Protein AF-A0AAC9RLP5-F1 (afdb_monomer)

Radius of gyration: 14.0 Å; Cα contacts (8 Å, |Δi|>4): 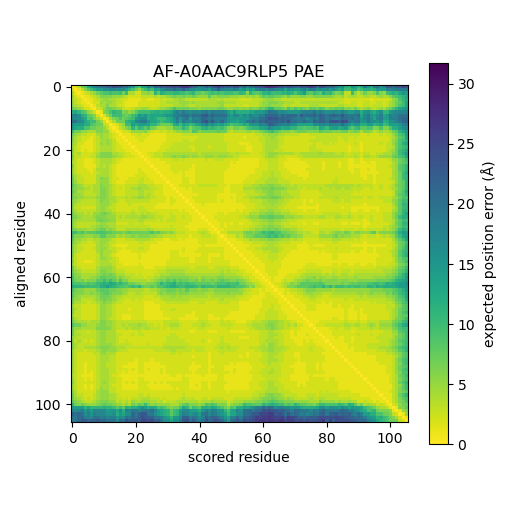215; chains: 1; bounding box: 47×31×34 Å

Nearest PDB structures (foldseek):
  5h7f-assembly1_A  TM=5.512E-01  e=9.834E+00  Deinococcus radiodurans
  1oyr-assembly1_C  TM=4.022E-01  e=5.352E+00  Bacillus subtilis
  8tpu-assembly1_AV  TM=2.076E-01  e=3.078E+00  Plasmodium falciparum 3D7
  5xxb-assembly1_S  TM=2.063E-01  e=2.335E+00  Toxoplasma gondii
  8pv8-assembly1_LT  TM=2.046E-01  e=3.439E+00  Thermochaetoides thermophila DSM 1495

Mean predicted aligned error: 4.66 Å

Structure (mmCIF, N/CA/C/O backbone):
data_AF-A0AAC9RLP5-F1
#
_entry.id   AF-A0AAC9RLP5-F1
#
loop_
_atom_site.group_PDB
_atom_site.id
_atom_site.type_symbol
_atom_site.label_atom_id
_atom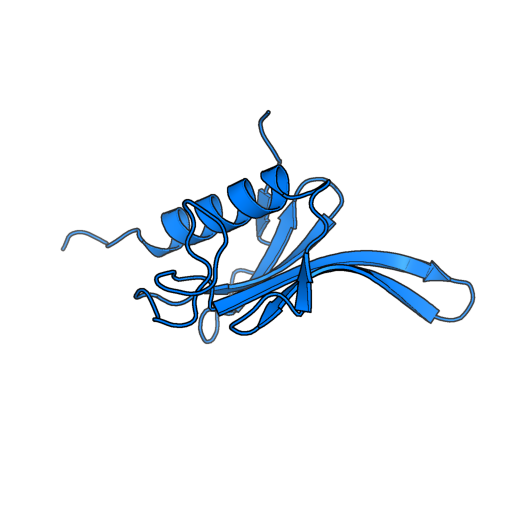_site.label_alt_id
_atom_site.label_comp_id
_atom_site.label_asym_id
_atom_site.label_entity_id
_atom_site.label_seq_id
_atom_site.pdbx_PDB_ins_code
_atom_site.Cartn_x
_atom_site.Cartn_y
_atom_site.Cartn_z
_atom_site.occupancy
_atom_site.B_iso_or_equiv
_atom_site.auth_seq_id
_atom_site.auth_comp_id
_atom_site.auth_asym_id
_atom_site.auth_atom_id
_atom_site.pdbx_PDB_model_num
ATOM 1 N N . MET A 1 1 ? -3.324 14.247 -9.590 1.00 53.91 1 MET A N 1
ATOM 2 C CA . MET A 1 1 ? -3.264 13.360 -10.777 1.00 53.91 1 MET A CA 1
ATOM 3 C C . MET A 1 1 ? -4.169 12.161 -10.532 1.00 53.91 1 MET A C 1
ATOM 5 O O . MET A 1 1 ? -4.257 11.726 -9.393 1.00 53.91 1 MET A O 1
ATOM 9 N N . SER A 1 2 ? -4.876 11.649 -11.542 1.00 75.25 2 SER A N 1
ATOM 10 C CA . SER A 1 2 ? -5.676 10.426 -11.386 1.00 75.25 2 SER A CA 1
ATOM 11 C C . SER A 1 2 ? -4.803 9.199 -11.661 1.00 75.25 2 SER A C 1
ATOM 13 O O . SER A 1 2 ? -4.474 8.945 -12.817 1.00 75.25 2 SER A O 1
ATOM 15 N N . LEU A 1 3 ? -4.424 8.456 -10.619 1.00 86.12 3 LEU A N 1
ATOM 16 C CA . LEU A 1 3 ? -3.744 7.164 -10.770 1.00 86.12 3 LEU A CA 1
ATOM 17 C C . LEU A 1 3 ? -4.756 6.086 -11.172 1.00 86.12 3 LEU A C 1
ATOM 19 O O . LEU A 1 3 ? -5.877 6.053 -10.654 1.00 86.12 3 LEU A O 1
ATOM 23 N N . ASN A 1 4 ? -4.374 5.191 -12.082 1.00 92.75 4 ASN A N 1
ATOM 24 C CA . ASN A 1 4 ? -5.253 4.123 -12.550 1.00 92.75 4 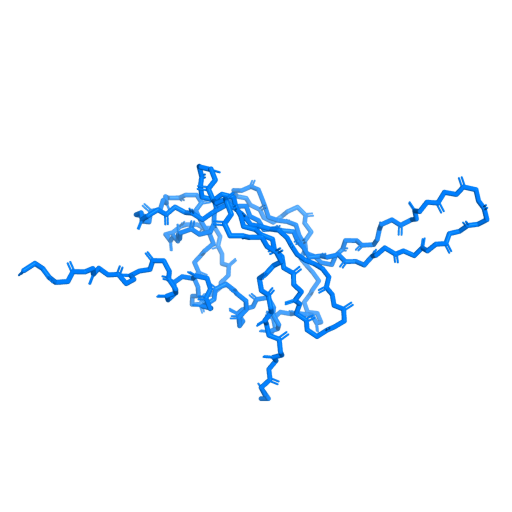ASN A CA 1
ATOM 25 C C . ASN A 1 4 ? -5.122 2.884 -11.656 1.00 92.75 4 ASN A C 1
ATOM 27 O O . ASN A 1 4 ? -4.208 2.079 -11.837 1.00 92.75 4 ASN A O 1
ATOM 31 N N . ILE A 1 5 ? -6.038 2.731 -10.694 1.00 94.38 5 ILE A N 1
ATOM 32 C CA . ILE A 1 5 ? -6.086 1.570 -9.796 1.00 94.38 5 ILE A CA 1
ATOM 33 C C . ILE A 1 5 ? -7.023 0.500 -10.360 1.00 94.38 5 ILE A C 1
AT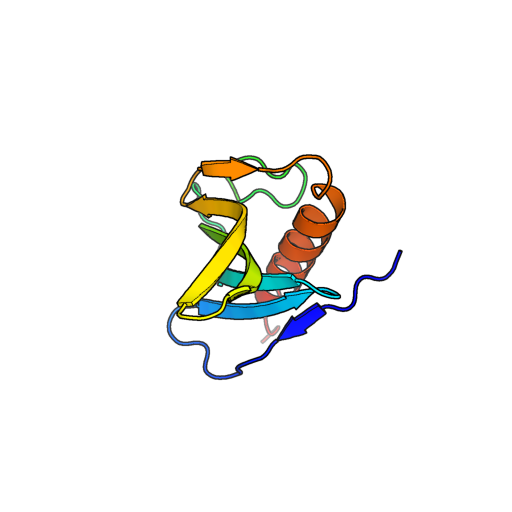OM 35 O O . ILE A 1 5 ? -8.218 0.737 -10.550 1.00 94.38 5 ILE A O 1
ATOM 39 N N . LYS A 1 6 ? -6.501 -0.716 -10.542 1.00 94.06 6 LYS A N 1
ATOM 40 C CA . LYS A 1 6 ? -7.258 -1.898 -10.984 1.00 94.06 6 LYS A CA 1
ATOM 41 C C . LYS A 1 6 ? -7.148 -3.018 -9.958 1.00 94.06 6 LYS A C 1
ATOM 43 O O . LYS A 1 6 ? -6.080 -3.239 -9.405 1.00 94.06 6 LYS A O 1
ATOM 48 N N . ILE A 1 7 ? -8.231 -3.761 -9.731 1.00 92.25 7 ILE A N 1
ATOM 49 C CA . ILE A 1 7 ? -8.238 -4.961 -8.876 1.00 92.25 7 ILE A CA 1
ATOM 50 C C . ILE A 1 7 ? -8.258 -6.198 -9.778 1.00 92.25 7 ILE A C 1
ATOM 52 O O . ILE A 1 7 ? -9.183 -6.363 -10.569 1.00 92.25 7 ILE A O 1
ATOM 56 N N . CYS A 1 8 ? -7.264 -7.080 -9.649 1.00 86.44 8 CYS A N 1
ATOM 57 C CA . CYS A 1 8 ? -7.078 -8.214 -10.566 1.00 86.44 8 CYS A CA 1
ATOM 58 C C . CYS A 1 8 ? -7.881 -9.469 -10.178 1.00 86.44 8 CYS A C 1
ATOM 60 O O . CYS A 1 8 ? -8.029 -10.378 -10.991 1.00 86.44 8 CYS A O 1
ATOM 62 N N . THR A 1 9 ? -8.386 -9.575 -8.944 1.00 72.69 9 THR A N 1
ATOM 63 C CA . THR A 1 9 ? -9.163 -10.746 -8.494 1.00 72.69 9 THR A CA 1
ATOM 64 C C . THR A 1 9 ? -10.316 -10.362 -7.579 1.00 72.69 9 THR A C 1
ATOM 66 O O . THR A 1 9 ? -10.122 -9.600 -6.639 1.00 72.69 9 THR A O 1
ATOM 69 N N . SER A 1 10 ? -11.494 -10.952 -7.810 1.00 61.59 10 SER A N 1
ATOM 70 C CA . SER A 1 10 ? -12.720 -10.713 -7.030 1.00 61.59 10 SER A CA 1
ATOM 71 C C . SER A 1 10 ? -12.946 -11.693 -5.869 1.00 61.59 10 SER A C 1
ATOM 73 O O . SER A 1 10 ? -13.780 -11.433 -5.003 1.00 61.59 10 SER A O 1
ATOM 75 N N . LYS A 1 11 ? -12.220 -12.820 -5.813 1.00 59.38 11 LYS A N 1
ATOM 76 C CA . LYS A 1 11 ? -12.342 -13.808 -4.724 1.00 59.38 11 LYS A CA 1
ATOM 77 C C . LYS A 1 11 ? -11.526 -13.371 -3.502 1.00 59.38 11 LYS A C 1
ATOM 79 O O . LYS A 1 11 ? -10.427 -13.864 -3.263 1.00 59.38 11 LYS A O 1
ATOM 84 N N . ASN A 1 12 ? -12.090 -12.449 -2.730 1.00 63.06 12 ASN A N 1
ATOM 85 C CA . ASN A 1 12 ? -11.529 -11.953 -1.475 1.00 63.06 12 ASN A CA 1
ATOM 86 C C . ASN A 1 12 ? -11.746 -12.960 -0.340 1.00 63.06 12 ASN A C 1
ATOM 88 O O . ASN A 1 12 ? -12.703 -12.851 0.429 1.00 63.06 12 ASN A O 1
ATOM 92 N N . ARG A 1 13 ? -10.858 -13.946 -0.198 1.00 67.38 13 ARG A N 1
ATOM 93 C CA . ARG A 1 13 ? -10.809 -14.724 1.046 1.00 67.38 13 ARG A CA 1
ATOM 94 C C . ARG A 1 13 ? -9.976 -13.939 2.065 1.00 67.38 13 ARG A C 1
ATOM 96 O O . ARG A 1 13 ? -8.845 -13.567 1.772 1.00 67.38 13 ARG A O 1
ATOM 103 N N . TYR A 1 14 ? -10.544 -13.676 3.242 1.00 76.19 14 TYR A N 1
ATOM 104 C CA . TYR A 1 14 ? -9.860 -13.036 4.379 1.00 76.19 14 TYR A CA 1
ATOM 105 C C . TYR A 1 14 ? -9.316 -11.615 4.136 1.00 76.19 14 TYR A C 1
ATOM 107 O O . TYR A 1 14 ? -8.325 -11.235 4.744 1.00 76.19 14 TYR A O 1
ATOM 115 N N . GLY A 1 15 ? -9.935 -10.825 3.252 1.00 86.25 15 GLY A N 1
ATOM 116 C CA . GLY A 1 15 ? -9.514 -9.435 3.023 1.00 86.25 15 GLY A CA 1
ATOM 117 C C . GLY A 1 15 ? -8.231 -9.281 2.199 1.00 86.25 15 GLY A C 1
ATOM 118 O O . GLY A 1 15 ? -7.703 -8.178 2.086 1.00 86.25 15 GLY A O 1
ATOM 119 N N . TYR A 1 16 ? -7.713 -10.364 1.614 1.00 92.25 16 TYR A N 1
ATOM 120 C CA . TYR A 1 16 ? -6.589 -10.290 0.685 1.00 92.25 16 TYR A CA 1
ATOM 121 C C . TYR A 1 16 ? -7.049 -9.746 -0.670 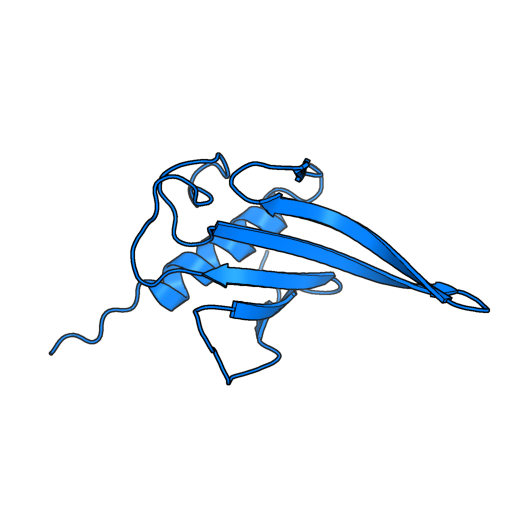1.00 92.25 16 TYR A C 1
ATOM 123 O O . TYR A 1 16 ? -7.954 -10.304 -1.291 1.00 92.25 16 TYR A O 1
ATOM 131 N N . VAL A 1 17 ? -6.396 -8.685 -1.138 1.00 93.31 17 VAL A N 1
ATOM 132 C CA . VAL A 1 17 ? -6.699 -7.995 -2.396 1.00 93.31 17 VAL A CA 1
ATOM 133 C C . VAL A 1 17 ? -5.399 -7.781 -3.153 1.00 93.31 17 VAL A C 1
ATOM 135 O O . VAL A 1 17 ? -4.357 -7.538 -2.552 1.00 93.31 17 VAL A O 1
ATOM 138 N N . ARG A 1 18 ? -5.445 -7.846 -4.479 1.00 94.94 18 ARG A N 1
ATOM 139 C CA . ARG A 1 18 ? -4.297 -7.539 -5.332 1.00 94.94 18 ARG A CA 1
ATOM 140 C C . ARG A 1 18 ? -4.732 -6.819 -6.590 1.00 94.94 18 ARG A C 1
ATOM 142 O O . ARG A 1 18 ? -5.878 -6.968 -7.029 1.00 94.94 18 ARG A O 1
ATOM 149 N N . GLY A 1 19 ? -3.808 -6.081 -7.173 1.00 95.50 19 GLY A N 1
ATOM 150 C CA . GLY A 1 19 ? -4.123 -5.208 -8.278 1.00 95.50 19 GLY A CA 1
ATOM 151 C C . GLY A 1 19 ? -2.912 -4.554 -8.910 1.00 95.50 19 GLY A C 1
ATOM 152 O O . GLY A 1 19 ? -1.765 -4.920 -8.650 1.00 95.50 19 GLY A O 1
ATOM 153 N N . GLU A 1 20 ? -3.219 -3.556 -9.721 1.00 96.75 20 GLU A N 1
ATOM 154 C CA . GLU A 1 20 ? -2.264 -2.682 -10.385 1.00 96.75 20 GLU A CA 1
ATOM 155 C C . GLU A 1 20 ? -2.565 -1.225 -10.022 1.00 96.75 20 GLU A C 1
ATOM 157 O O . GLU A 1 20 ? -3.718 -0.869 -9.754 1.00 96.75 20 GLU A O 1
ATOM 162 N N . ILE A 1 21 ? -1.526 -0.399 -9.964 1.00 96.19 21 ILE A N 1
ATOM 163 C CA . ILE A 1 21 ? -1.619 1.060 -9.909 1.00 96.19 21 ILE A CA 1
ATOM 164 C C . ILE A 1 21 ? -0.637 1.620 -10.936 1.00 96.19 21 ILE A C 1
ATOM 166 O O . ILE A 1 21 ? 0.577 1.452 -10.808 1.00 96.19 21 ILE A O 1
ATOM 170 N N . ASP A 1 22 ? -1.176 2.194 -12.010 1.00 93.75 22 ASP A N 1
ATOM 171 C CA . ASP A 1 22 ? -0.444 2.539 -13.234 1.00 93.75 22 ASP A CA 1
ATOM 172 C C . ASP A 1 22 ? 0.404 1.375 -13.775 1.00 93.75 22 ASP A C 1
ATOM 174 O O . ASP A 1 22 ? -0.120 0.456 -14.398 1.00 93.75 22 ASP A O 1
ATOM 178 N N . HIS A 1 23 ? 1.720 1.408 -13.545 1.00 93.12 23 HIS A N 1
ATOM 179 C CA . HIS A 1 23 ? 2.679 0.400 -14.006 1.00 93.12 23 HIS A CA 1
ATOM 180 C C . HIS A 1 23 ? 3.223 -0.481 -12.870 1.00 93.12 23 HIS A C 1
ATOM 182 O O . HIS A 1 23 ? 4.182 -1.225 -13.081 1.00 93.12 23 HIS A O 1
ATOM 188 N N . PHE A 1 24 ? 2.683 -0.357 -11.656 1.00 96.81 24 PHE A N 1
ATOM 189 C CA . PHE A 1 24 ? 3.088 -1.124 -10.479 1.00 96.81 24 PHE A CA 1
ATOM 190 C C . PHE A 1 24 ? 2.058 -2.193 -10.150 1.00 96.81 24 PHE A C 1
ATOM 192 O O . PHE A 1 24 ? 0.856 -1.968 -10.271 1.00 96.81 24 PHE A O 1
ATOM 199 N N . TYR A 1 25 ? 2.533 -3.325 -9.644 1.00 97.31 25 TYR A N 1
ATOM 200 C CA . TYR A 1 25 ? 1.686 -4.337 -9.031 1.00 97.31 25 TYR A CA 1
ATOM 201 C C . TYR A 1 25 ? 1.617 -4.115 -7.527 1.00 97.31 25 TYR A C 1
ATOM 203 O O . TYR A 1 25 ? 2.571 -3.639 -6.906 1.00 97.31 25 TYR A O 1
ATOM 211 N N . TRP A 1 26 ? 0.502 -4.507 -6.921 1.00 97.50 26 TRP A N 1
ATOM 212 C CA . TRP A 1 26 ? 0.348 -4.456 -5.477 1.00 97.50 26 TRP A CA 1
ATOM 213 C C . TRP A 1 26 ? -0.489 -5.608 -4.929 1.00 97.50 26 TRP A C 1
ATOM 215 O O . TRP A 1 26 ? -1.318 -6.207 -5.618 1.00 97.50 26 TRP A O 1
ATOM 225 N N . TYR A 1 27 ? -0.278 -5.909 -3.651 1.00 96.25 27 TYR A N 1
ATOM 226 C CA . TYR A 1 27 ? -1.213 -6.689 -2.847 1.00 96.25 27 TYR A CA 1
ATOM 227 C C . TYR A 1 27 ? -1.390 -6.057 -1.471 1.00 96.25 27 TYR A C 1
ATOM 229 O O . TYR A 1 27 ? -0.487 -5.398 -0.957 1.00 96.25 27 TYR A O 1
ATOM 237 N N . ALA A 1 28 ? -2.545 -6.295 -0.865 1.00 95.94 28 ALA A N 1
ATOM 238 C CA . ALA A 1 28 ? -2.901 -5.780 0.441 1.00 95.94 28 ALA A CA 1
ATOM 239 C C . ALA A 1 28 ? -3.727 -6.787 1.249 1.00 95.94 28 ALA A C 1
ATOM 241 O O . ALA A 1 28 ? -4.435 -7.624 0.688 1.00 95.94 28 ALA A O 1
ATOM 242 N N . LEU A 1 29 ? -3.648 -6.678 2.576 1.00 94.94 29 LEU A N 1
ATOM 243 C CA . LEU A 1 29 ? -4.568 -7.330 3.506 1.00 94.94 29 LEU A CA 1
ATOM 244 C C . LEU A 1 29 ?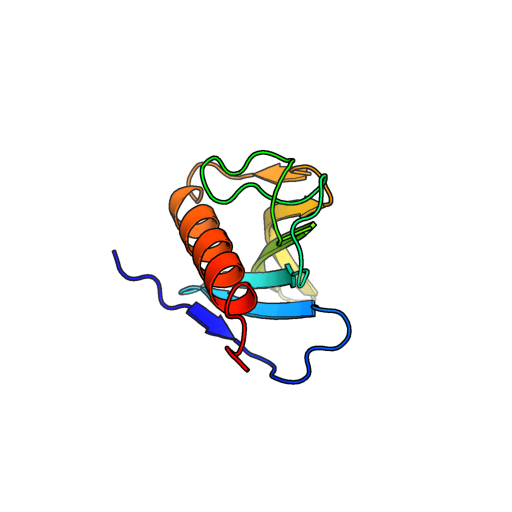 -5.419 -6.256 4.183 1.00 94.94 29 LEU A C 1
ATOM 246 O O . LEU A 1 29 ? -4.917 -5.513 5.031 1.00 94.94 29 LEU A O 1
ATOM 250 N N . VAL A 1 30 ? -6.687 -6.181 3.789 1.00 94.00 30 VAL A N 1
ATOM 251 C CA . VAL A 1 30 ? -7.625 -5.128 4.179 1.00 94.00 30 VAL A CA 1
ATOM 252 C C . VAL A 1 30 ? -8.702 -5.696 5.095 1.00 94.00 30 VAL A C 1
ATOM 254 O O . VAL A 1 30 ? -9.398 -6.649 4.742 1.00 94.00 30 VAL A O 1
ATOM 257 N N . HIS A 1 31 ? -8.834 -5.108 6.277 1.00 91.62 31 HIS A N 1
ATOM 258 C CA . HIS A 1 31 ? -9.821 -5.493 7.279 1.00 91.62 31 HIS A CA 1
ATOM 259 C C . HIS A 1 31 ? -11.135 -4.746 7.078 1.00 91.62 31 HIS A C 1
ATOM 261 O O .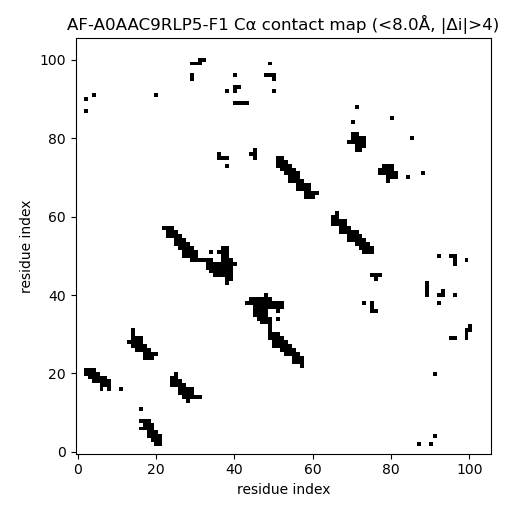 HIS A 1 31 ? -11.174 -3.636 6.547 1.00 91.62 31 HIS A O 1
ATOM 267 N N . ARG A 1 32 ? -12.230 -5.372 7.519 1.00 88.19 32 ARG A N 1
ATOM 268 C CA . ARG A 1 32 ? -13.545 -4.722 7.530 1.00 88.19 32 ARG A CA 1
ATOM 269 C C . ARG A 1 32 ? -13.574 -3.565 8.516 1.00 88.19 32 ARG A C 1
ATOM 271 O O . ARG A 1 32 ? -14.122 -2.523 8.184 1.00 88.19 32 ARG A O 1
ATOM 278 N N . ASP A 1 33 ? -12.992 -3.764 9.692 1.00 91.44 33 ASP A N 1
ATOM 279 C CA . ASP A 1 33 ? -12.872 -2.786 10.770 1.00 91.44 33 ASP A CA 1
ATOM 280 C C . ASP A 1 33 ? -11.430 -2.257 10.849 1.00 91.44 33 ASP A C 1
ATOM 282 O O . ASP A 1 33 ? -10.517 -2.867 10.288 1.00 91.44 33 ASP A O 1
ATOM 286 N N . GLU A 1 34 ? -11.225 -1.093 11.466 1.00 93.81 34 GLU A N 1
ATOM 287 C CA . GLU A 1 34 ? -9.869 -0.574 11.682 1.00 93.81 34 GLU A CA 1
ATOM 288 C C . GLU A 1 34 ? -9.144 -1.461 12.690 1.00 93.81 34 GLU A C 1
ATOM 290 O O . GLU A 1 34 ? -9.748 -1.968 13.636 1.00 93.81 34 GLU A O 1
ATOM 295 N N . VAL A 1 35 ? -7.849 -1.646 12.469 1.00 94.44 35 VAL A N 1
ATOM 296 C CA . VAL A 1 35 ? -6.957 -2.356 13.384 1.00 94.44 35 VAL A CA 1
ATOM 297 C C . VAL A 1 35 ? -5.883 -1.391 13.872 1.00 94.44 35 VAL A C 1
ATOM 299 O O . VAL A 1 35 ? -5.554 -0.434 13.178 1.00 94.44 35 VAL A O 1
ATOM 302 N N . ASP A 1 36 ? -5.339 -1.647 15.057 1.00 96.31 36 ASP A N 1
ATOM 303 C CA . ASP A 1 36 ? -4.307 -0.848 15.738 1.00 96.31 36 ASP A CA 1
ATOM 304 C C . ASP A 1 36 ? -2.905 -0.989 15.117 1.00 96.31 36 ASP A C 1
ATOM 306 O O . ASP A 1 36 ? -1.991 -0.234 15.438 1.00 96.31 36 ASP A O 1
ATOM 310 N N . PHE A 1 37 ? -2.739 -1.941 14.199 1.00 95.56 37 PHE A N 1
ATOM 311 C CA . PHE A 1 37 ? -1.520 -2.186 13.421 1.00 95.56 37 PHE A CA 1
ATOM 312 C C . PHE A 1 37 ? -1.721 -1.956 11.912 1.00 95.56 37 PHE A C 1
ATOM 314 O O . PHE A 1 37 ? -1.027 -2.555 11.085 1.00 95.56 37 PHE A O 1
ATOM 321 N N . GLY A 1 38 ? -2.732 -1.180 11.532 1.00 97.00 38 GLY A N 1
ATOM 322 C CA . GLY A 1 38 ? -3.005 -0.812 10.149 1.00 97.00 38 GLY A CA 1
ATOM 323 C C . GLY A 1 38 ? -2.213 0.412 9.695 1.00 97.00 38 GLY A C 1
ATOM 324 O O . GLY A 1 38 ? -1.618 1.134 10.488 1.00 97.00 38 GLY A O 1
ATOM 325 N N . ILE A 1 39 ? -2.220 0.673 8.392 1.00 97.75 39 ILE A N 1
ATOM 326 C CA . ILE A 1 39 ? -1.694 1.919 7.835 1.00 97.75 39 ILE A CA 1
ATOM 327 C C . ILE A 1 39 ? -2.751 3.003 8.021 1.00 97.75 39 ILE A C 1
ATOM 329 O O . ILE A 1 39 ? -3.841 2.897 7.452 1.00 97.75 39 ILE A O 1
ATOM 333 N N . ASN A 1 40 ? -2.423 4.057 8.764 1.00 95.75 40 ASN A N 1
ATOM 334 C CA . ASN A 1 40 ? -3.277 5.231 8.869 1.00 95.75 40 ASN A CA 1
ATOM 335 C C . ASN A 1 40 ? -3.333 5.951 7.503 1.00 95.75 40 ASN A C 1
ATOM 337 O O . ASN A 1 40 ? -2.295 6.383 6.995 1.00 95.75 40 ASN A O 1
ATOM 341 N N . PRO A 1 41 ? -4.517 6.105 6.884 1.00 93.44 41 PRO A N 1
ATOM 342 C CA . PRO A 1 41 ? -4.638 6.680 5.543 1.00 93.44 41 PRO A CA 1
ATOM 343 C C . PRO A 1 41 ? -4.255 8.167 5.470 1.00 93.44 41 PRO A C 1
ATOM 345 O O . PRO A 1 41 ? -3.889 8.640 4.400 1.00 93.44 41 PRO A O 1
ATOM 348 N N . GLY A 1 42 ? -4.311 8.905 6.583 1.00 91.75 42 GLY A N 1
ATOM 349 C CA . GLY A 1 42 ? -4.024 10.341 6.617 1.00 91.75 42 GLY A CA 1
ATOM 350 C C . GLY A 1 42 ? -2.535 10.693 6.655 1.00 91.75 42 GLY A C 1
ATOM 351 O O . GLY A 1 42 ? -2.153 11.771 6.206 1.00 91.75 42 GLY A O 1
ATOM 352 N N . ASN A 1 43 ? -1.689 9.808 7.188 1.00 94.69 43 ASN A N 1
ATOM 353 C CA . ASN A 1 43 ? -0.263 10.090 7.398 1.00 94.69 43 ASN A CA 1
ATOM 354 C C . ASN A 1 43 ? 0.674 8.910 7.077 1.00 94.69 43 ASN A C 1
ATOM 356 O O . ASN A 1 43 ? 1.883 9.040 7.238 1.00 94.69 43 ASN A O 1
ATOM 360 N N . LEU A 1 44 ? 0.127 7.773 6.636 1.00 96.62 44 LEU A N 1
ATOM 361 C CA . LEU A 1 44 ? 0.836 6.531 6.327 1.00 96.62 44 LEU A CA 1
ATOM 362 C C . LEU A 1 44 ? 1.595 5.889 7.494 1.00 96.62 44 LEU A C 1
ATOM 364 O O . LEU A 1 44 ? 2.313 4.920 7.271 1.00 96.62 44 LEU A O 1
ATOM 368 N N . THR A 1 45 ? 1.448 6.344 8.736 1.00 96.19 45 THR A N 1
ATOM 369 C CA . THR A 1 45 ? 2.103 5.694 9.878 1.00 96.19 45 THR A CA 1
ATOM 370 C C . THR A 1 45 ? 1.368 4.417 10.278 1.00 96.19 45 THR A C 1
ATOM 372 O O . THR A 1 45 ? 0.195 4.224 9.954 1.00 96.19 45 THR A O 1
ATOM 375 N N . ALA A 1 46 ? 2.047 3.539 11.019 1.00 95.62 46 ALA A N 1
ATOM 376 C CA . ALA A 1 46 ? 1.373 2.428 11.682 1.00 95.62 46 ALA A CA 1
ATOM 377 C C . ALA A 1 46 ? 0.379 2.946 12.736 1.00 95.62 46 ALA A C 1
ATOM 379 O O . ALA A 1 46 ? 0.641 3.961 13.386 1.00 95.62 46 ALA A O 1
ATOM 380 N N . GLY A 1 47 ? -0.754 2.265 12.890 1.00 93.38 47 GLY A N 1
ATOM 381 C CA . GLY A 1 47 ? -1.805 2.633 13.831 1.00 93.38 47 GLY A CA 1
ATOM 382 C C . GLY A 1 47 ? -3.196 2.322 13.289 1.00 93.38 47 GLY A C 1
ATOM 383 O O . GLY A 1 47 ? -3.421 1.284 12.680 1.00 93.38 47 GLY A O 1
ATOM 384 N N . ASN A 1 48 ? -4.131 3.246 13.503 1.00 93.19 48 ASN A N 1
ATOM 385 C CA . ASN A 1 48 ? -5.542 3.074 13.157 1.00 93.19 48 ASN A CA 1
ATOM 386 C C . ASN A 1 48 ? -5.760 3.104 11.640 1.00 93.19 48 ASN A C 1
ATOM 388 O O . ASN A 1 48 ? -5.803 4.171 11.023 1.00 93.19 48 ASN A O 1
ATOM 392 N N . GLY A 1 49 ? -5.907 1.923 11.044 1.00 95.25 49 GLY A N 1
ATOM 393 C CA . GLY A 1 49 ? -6.212 1.779 9.626 1.00 95.25 49 GLY A CA 1
ATOM 394 C C . GLY A 1 49 ? -6.687 0.380 9.258 1.00 95.25 49 GLY A C 1
ATOM 395 O O . GLY A 1 49 ? -6.517 -0.576 10.011 1.00 95.25 49 GLY A O 1
ATOM 396 N N . ARG A 1 50 ? -7.293 0.233 8.077 1.00 95.31 50 ARG A N 1
ATOM 397 C CA . ARG A 1 50 ? -7.810 -1.067 7.596 1.00 95.31 50 ARG A CA 1
ATOM 398 C C . ARG A 1 50 ? -6.763 -1.900 6.872 1.00 95.31 50 ARG A C 1
ATOM 400 O O . ARG A 1 50 ? -6.867 -3.124 6.822 1.00 95.31 50 ARG A O 1
ATOM 407 N N . VAL A 1 51 ? -5.757 -1.261 6.282 1.00 96.50 51 VAL A N 1
ATOM 408 C CA . VAL A 1 51 ? -4.712 -1.941 5.509 1.00 96.50 51 VAL A CA 1
ATOM 409 C C . VAL A 1 51 ? -3.614 -2.407 6.462 1.00 96.50 51 VAL A C 1
ATOM 411 O O . VAL A 1 51 ? -2.769 -1.628 6.869 1.00 96.50 51 VAL A O 1
ATOM 414 N N . SER A 1 52 ? -3.618 -3.686 6.827 1.00 96.00 52 SER A N 1
ATOM 415 C CA . SER A 1 52 ? -2.628 -4.271 7.757 1.00 96.00 52 SER A CA 1
ATOM 416 C C . SER A 1 52 ? -1.372 -4.817 7.080 1.00 96.00 52 SER A C 1
ATOM 418 O O . SER A 1 52 ? -0.361 -5.091 7.732 1.00 96.00 52 SER A O 1
ATOM 420 N N . ARG A 1 53 ? -1.447 -5.027 5.764 1.00 96.88 53 ARG A N 1
ATOM 421 C CA . ARG A 1 53 ? -0.318 -5.386 4.906 1.00 96.88 53 ARG A CA 1
ATOM 422 C C . ARG A 1 53 ? -0.472 -4.674 3.582 1.00 96.88 53 ARG A C 1
ATOM 424 O O . ARG A 1 53 ? -1.580 -4.652 3.049 1.00 96.88 53 ARG A O 1
ATOM 431 N N . LEU A 1 54 ? 0.629 -4.174 3.043 1.00 97.94 54 LEU A N 1
ATOM 432 C CA . LEU A 1 54 ? 0.687 -3.591 1.710 1.00 97.94 54 LEU A CA 1
ATOM 433 C C . LEU A 1 54 ? 2.050 -3.892 1.107 1.00 97.94 54 LEU A C 1
ATOM 435 O O . LEU A 1 54 ? 3.062 -3.693 1.764 1.00 97.94 54 LEU A O 1
ATOM 439 N N . CYS A 1 55 ? 2.090 -4.330 -0.141 1.00 98.25 55 CYS A N 1
ATOM 440 C CA . CYS A 1 55 ? 3.329 -4.411 -0.897 1.00 98.25 55 CYS A CA 1
ATOM 441 C C . CYS A 1 55 ? 3.096 -3.850 -2.288 1.00 98.25 55 CYS A C 1
ATOM 443 O O . CYS A 1 55 ? 2.121 -4.226 -2.938 1.00 98.25 55 CYS A O 1
ATOM 445 N N . VAL A 1 56 ? 3.995 -2.974 -2.726 1.00 98.38 56 VAL A N 1
ATOM 446 C CA . VAL A 1 56 ? 4.010 -2.384 -4.063 1.00 98.38 56 VAL A CA 1
ATOM 447 C C . VAL A 1 56 ? 5.328 -2.743 -4.726 1.00 98.38 56 VAL A C 1
ATOM 449 O O . VAL A 1 56 ? 6.402 -2.509 -4.164 1.00 98.38 56 VAL A O 1
ATOM 452 N N . TYR A 1 57 ? 5.251 -3.323 -5.918 1.00 98.19 57 TYR A N 1
ATOM 453 C CA . TYR A 1 57 ? 6.408 -3.901 -6.581 1.00 98.19 57 TYR A CA 1
ATOM 454 C C . TYR A 1 57 ? 6.327 -3.837 -8.109 1.00 98.19 57 TYR A C 1
ATOM 456 O O . TYR A 1 57 ? 5.266 -3.633 -8.701 1.00 98.19 57 TYR A O 1
ATOM 464 N N . LYS A 1 58 ? 7.478 -4.053 -8.748 1.00 97.62 58 LYS A N 1
ATOM 465 C CA . LYS A 1 58 ? 7.589 -4.389 -10.172 1.00 97.62 58 LYS A CA 1
ATOM 466 C C . LYS A 1 58 ? 8.373 -5.677 -10.333 1.00 97.62 58 LYS A C 1
ATOM 468 O O . LYS A 1 58 ? 9.372 -5.884 -9.648 1.00 97.62 58 LYS A O 1
ATOM 473 N N . ASP A 1 59 ? 7.938 -6.498 -11.271 1.00 95.50 59 ASP A N 1
ATOM 474 C CA . ASP A 1 59 ? 8.636 -7.712 -11.666 1.00 95.50 59 ASP A CA 1
ATOM 475 C C . ASP A 1 59 ? 9.418 -7.433 -12.953 1.00 95.50 59 ASP A C 1
ATOM 477 O O . ASP A 1 59 ? 8.848 -7.013 -13.959 1.00 95.50 59 ASP A O 1
ATOM 481 N N . ILE A 1 60 ? 10.736 -7.623 -12.902 1.00 95.56 60 ILE A N 1
ATOM 482 C CA . ILE A 1 60 ? 11.643 -7.455 -14.037 1.00 95.56 60 ILE A CA 1
ATOM 483 C C . ILE A 1 60 ? 12.045 -8.849 -14.521 1.00 95.56 60 ILE A C 1
ATOM 485 O O . ILE A 1 60 ? 12.696 -9.581 -13.765 1.00 95.56 60 ILE A O 1
ATOM 489 N N . PRO A 1 61 ? 11.672 -9.240 -15.751 1.00 94.94 61 PRO A N 1
ATOM 490 C CA . PRO A 1 61 ? 12.120 -10.500 -16.317 1.00 94.94 61 PRO A CA 1
ATOM 491 C C . PRO A 1 61 ? 13.633 -10.440 -16.555 1.00 94.94 61 PRO A C 1
ATOM 493 O O . PRO A 1 61 ? 14.137 -9.528 -17.208 1.00 94.94 61 PRO A O 1
ATOM 496 N N . MET A 1 62 ? 14.356 -11.413 -16.012 1.00 95.38 62 MET A N 1
ATOM 497 C CA . MET A 1 62 ? 15.774 -11.656 -16.276 1.00 95.38 62 MET A CA 1
ATOM 498 C C . MET A 1 62 ? 15.901 -12.956 -17.078 1.00 95.38 62 MET A C 1
ATOM 500 O O . MET A 1 62 ? 14.942 -13.713 -17.202 1.00 95.38 62 MET A O 1
ATOM 504 N N . TYR A 1 63 ? 17.098 -13.248 -17.59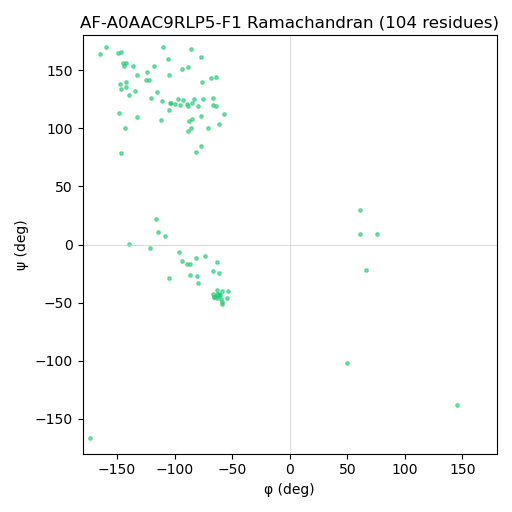1 1.00 93.19 63 TYR A N 1
ATOM 505 C CA . TYR A 1 63 ? 17.330 -14.407 -18.465 1.00 93.19 63 TYR A CA 1
ATOM 506 C C . TYR A 1 63 ? 16.854 -15.754 -17.871 1.00 93.19 63 TYR A C 1
ATOM 508 O O . TYR A 1 63 ? 16.254 -16.546 -18.585 1.00 93.19 63 TYR A O 1
ATOM 516 N N . ASN A 1 64 ? 17.055 -15.987 -16.565 1.00 95.56 64 ASN A N 1
ATOM 517 C CA . ASN A 1 64 ? 16.717 -17.259 -15.895 1.00 95.56 64 ASN A CA 1
ATOM 518 C C . ASN A 1 64 ? 15.726 -17.127 -14.725 1.00 95.56 64 ASN A C 1
ATOM 520 O O . ASN A 1 64 ? 15.393 -18.123 -14.086 1.00 95.56 64 ASN A O 1
ATOM 524 N N . TYR A 1 65 ? 15.313 -15.912 -14.366 1.00 94.56 65 TYR A N 1
ATOM 525 C CA . TYR A 1 65 ? 14.463 -15.671 -13.198 1.00 94.56 65 TYR A CA 1
ATOM 526 C C . TYR A 1 65 ? 13.748 -14.325 -13.311 1.00 94.56 65 TYR A C 1
ATOM 528 O O . TYR A 1 65 ? 14.089 -13.496 -14.147 1.00 94.56 65 TYR A O 1
ATOM 536 N N . THR A 1 66 ? 12.791 -14.071 -12.426 1.00 96.06 66 THR A N 1
ATOM 537 C CA . THR A 1 66 ? 12.138 -12.763 -12.310 1.00 96.06 66 THR A CA 1
ATOM 538 C C . THR A 1 66 ? 12.673 -12.039 -11.083 1.00 96.06 66 THR A C 1
ATOM 540 O O . THR A 1 66 ? 12.576 -12.549 -9.966 1.00 96.06 66 THR A O 1
ATOM 543 N N . LYS A 1 67 ? 13.238 -10.844 -11.269 1.00 96.19 67 LYS A N 1
ATOM 544 C CA . LYS A 1 67 ? 13.675 -9.985 -10.166 1.00 96.19 67 LYS A CA 1
ATOM 545 C C . LYS A 1 67 ? 12.515 -9.098 -9.724 1.00 96.19 67 LYS A C 1
ATOM 547 O O . LYS A 1 67 ? 12.057 -8.262 -10.498 1.00 96.19 67 LYS A O 1
ATOM 552 N N . ARG A 1 68 ? 12.084 -9.224 -8.469 1.00 97.00 68 ARG A N 1
ATOM 553 C CA . ARG A 1 68 ? 11.082 -8.330 -7.876 1.00 97.00 68 ARG A CA 1
ATOM 554 C C . ARG A 1 68 ? 11.748 -7.117 -7.234 1.00 97.00 68 ARG A C 1
ATOM 556 O O . ARG A 1 68 ? 12.554 -7.265 -6.320 1.00 97.00 68 ARG A O 1
ATOM 563 N N . LEU A 1 69 ? 11.391 -5.923 -7.692 1.00 97.69 69 LEU A N 1
ATOM 564 C CA . LEU A 1 69 ? 11.752 -4.660 -7.055 1.00 97.69 69 LEU A CA 1
ATOM 565 C C . LEU A 1 69 ? 10.612 -4.209 -6.147 1.00 97.69 69 LEU A C 1
ATOM 567 O O . LEU A 1 69 ? 9.498 -4.007 -6.623 1.00 97.69 69 LEU A O 1
ATOM 571 N N . ILE A 1 70 ? 10.894 -4.056 -4.854 1.00 97.94 70 ILE A N 1
ATOM 572 C CA . ILE A 1 70 ? 9.928 -3.622 -3.841 1.00 97.94 70 ILE A CA 1
ATOM 573 C C . ILE A 1 70 ? 10.095 -2.118 -3.622 1.00 97.94 70 ILE A C 1
ATOM 575 O O . ILE A 1 70 ? 11.189 -1.654 -3.313 1.00 97.94 70 ILE A O 1
ATOM 579 N N . TYR A 1 71 ? 9.006 -1.369 -3.773 1.00 97.94 71 TYR A N 1
ATOM 580 C CA . TYR A 1 71 ? 8.970 0.088 -3.593 1.00 97.94 71 TYR A CA 1
ATOM 581 C C . TYR A 1 71 ? 8.309 0.485 -2.274 1.00 97.94 71 TYR A C 1
ATOM 583 O O . TYR A 1 71 ? 8.645 1.509 -1.684 1.00 97.94 71 TYR A O 1
ATOM 591 N N . ALA A 1 72 ? 7.391 -0.351 -1.801 1.00 98.31 72 ALA A N 1
ATOM 592 C CA . ALA A 1 72 ? 6.765 -0.221 -0.502 1.00 98.31 72 ALA A CA 1
ATOM 593 C C . ALA A 1 72 ? 6.451 -1.616 0.032 1.00 98.31 72 ALA A C 1
ATOM 595 O O . ALA A 1 72 ? 5.982 -2.469 -0.722 1.00 98.31 72 ALA A O 1
ATOM 596 N N . ASN A 1 73 ? 6.700 -1.848 1.313 1.00 98.50 73 ASN A N 1
ATOM 597 C CA . ASN A 1 73 ? 6.340 -3.077 1.998 1.00 98.50 73 ASN A CA 1
ATOM 598 C C . ASN A 1 73 ? 6.021 -2.763 3.457 1.00 98.50 73 ASN A C 1
ATOM 600 O O . ASN A 1 73 ? 6.892 -2.359 4.225 1.00 98.50 73 ASN A O 1
ATOM 604 N N . TYR A 1 74 ? 4.757 -2.945 3.808 1.00 98.44 74 TYR A N 1
ATOM 605 C CA . TYR A 1 74 ? 4.208 -2.750 5.133 1.00 98.44 74 TYR A CA 1
ATOM 606 C C . TYR A 1 74 ? 3.711 -4.076 5.692 1.00 98.44 74 TYR A C 1
ATOM 608 O O . TYR A 1 74 ? 2.930 -4.793 5.049 1.00 98.44 74 TYR A O 1
ATOM 616 N N . LYS A 1 75 ? 4.104 -4.362 6.928 1.00 96.06 75 LYS A N 1
ATOM 617 C CA . LYS A 1 75 ? 3.687 -5.531 7.695 1.00 96.06 75 LYS A CA 1
ATOM 618 C C . LYS A 1 75 ? 3.615 -5.145 9.170 1.00 96.06 75 LYS A C 1
ATOM 620 O O . LYS A 1 75 ? 4.524 -5.449 9.929 1.00 96.06 75 LYS A O 1
ATOM 625 N N . ARG A 1 76 ? 2.528 -4.470 9.566 1.00 91.06 76 ARG A N 1
ATOM 626 C CA . ARG A 1 76 ? 2.360 -3.777 10.870 1.00 91.06 76 ARG A CA 1
ATOM 627 C C . ARG A 1 76 ? 3.281 -2.569 11.078 1.00 91.06 76 ARG A C 1
ATOM 629 O O . ARG A 1 76 ? 2.949 -1.670 11.837 1.00 91.06 76 ARG A O 1
ATOM 636 N N . GLU A 1 77 ? 4.388 -2.520 10.355 1.00 95.06 77 GLU A N 1
ATOM 637 C CA . GLU A 1 77 ? 5.287 -1.382 10.208 1.00 95.06 77 GLU A CA 1
ATOM 638 C C . GLU A 1 77 ? 5.888 -1.381 8.794 1.00 95.06 77 GLU A C 1
ATOM 640 O O . GLU A 1 77 ? 5.768 -2.368 8.059 1.00 95.06 77 GLU A O 1
ATOM 645 N N . TRP A 1 78 ? 6.504 -0.272 8.383 1.00 97.69 78 TRP A N 1
ATOM 646 C CA . TRP A 1 78 ? 7.184 -0.191 7.090 1.00 97.69 78 TRP A CA 1
ATOM 647 C C . TRP A 1 78 ? 8.536 -0.902 7.149 1.00 97.69 78 TRP A C 1
ATOM 649 O O . TRP A 1 78 ? 9.473 -0.408 7.762 1.00 97.69 78 TRP A O 1
ATOM 659 N N . GLU A 1 79 ? 8.654 -2.029 6.451 1.00 97.62 79 GLU A N 1
ATOM 660 C CA . GLU A 1 79 ? 9.947 -2.669 6.176 1.00 97.62 79 GLU A CA 1
ATOM 661 C C . GLU A 1 79 ? 10.657 -1.965 5.005 1.00 97.62 79 GLU A C 1
ATOM 663 O O . GLU A 1 79 ? 11.881 -1.872 4.966 1.00 97.62 79 GLU A O 1
ATOM 668 N N . VAL A 1 80 ? 9.881 -1.458 4.038 1.00 97.75 80 VAL A N 1
ATOM 669 C CA . VAL A 1 80 ? 10.365 -0.660 2.903 1.00 97.75 80 VAL A CA 1
ATOM 670 C C . VAL A 1 80 ? 9.383 0.475 2.650 1.00 97.75 80 VAL A C 1
ATOM 672 O O . VAL A 1 80 ? 8.191 0.228 2.472 1.00 97.75 80 VAL A O 1
ATOM 675 N N . PHE A 1 81 ? 9.878 1.707 2.569 1.00 97.06 81 PHE A N 1
ATOM 676 C CA . PHE A 1 81 ? 9.072 2.866 2.200 1.00 97.06 81 PHE A CA 1
ATOM 677 C C . PHE A 1 81 ? 9.893 3.834 1.350 1.00 97.06 81 PHE A C 1
ATOM 679 O O . PHE A 1 81 ? 10.723 4.583 1.860 1.00 97.06 81 PHE A O 1
ATOM 686 N N . ASN A 1 82 ? 9.693 3.793 0.034 1.00 96.38 82 ASN A N 1
ATOM 687 C CA . ASN A 1 82 ? 10.340 4.733 -0.870 1.00 96.38 82 ASN A CA 1
ATOM 688 C C . ASN A 1 82 ? 9.517 6.028 -0.955 1.00 96.38 82 ASN A C 1
ATOM 690 O O . ASN A 1 82 ? 8.457 6.052 -1.583 1.00 96.38 82 ASN A O 1
ATOM 694 N N . SER A 1 83 ? 10.027 7.106 -0.355 1.00 95.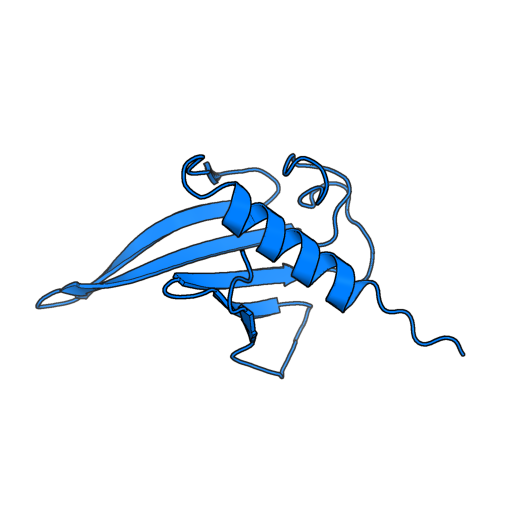12 83 SER A N 1
ATOM 695 C CA . SER A 1 83 ? 9.349 8.407 -0.280 1.00 95.12 83 SER A CA 1
ATOM 696 C C . SER A 1 83 ? 9.069 9.040 -1.646 1.00 95.12 83 SER A C 1
ATOM 698 O O . SER A 1 83 ? 8.094 9.771 -1.785 1.00 95.12 83 SER A O 1
ATOM 700 N N . SER A 1 84 ? 9.831 8.701 -2.695 1.00 96.75 84 SER A N 1
ATOM 701 C CA . SER A 1 84 ? 9.527 9.143 -4.066 1.00 96.75 84 SER A CA 1
ATOM 702 C C . SER A 1 84 ? 8.185 8.615 -4.589 1.00 96.75 84 SER A C 1
ATOM 704 O O . SER A 1 84 ? 7.678 9.117 -5.587 1.00 96.75 84 SER A O 1
ATOM 706 N N . TYR A 1 85 ? 7.610 7.608 -3.927 1.00 95.69 85 TYR A N 1
ATOM 707 C CA . TYR A 1 85 ? 6.329 6.991 -4.264 1.00 95.69 85 TYR A CA 1
ATOM 708 C C . TYR A 1 85 ? 5.256 7.226 -3.194 1.00 95.69 85 TYR A C 1
ATOM 710 O O . TYR A 1 85 ? 4.192 6.609 -3.254 1.00 95.69 85 TYR A O 1
ATOM 718 N N . GLU A 1 86 ? 5.508 8.106 -2.222 1.00 95.81 86 GLU A N 1
ATOM 719 C CA . GLU A 1 86 ? 4.608 8.355 -1.093 1.00 95.81 86 GLU A CA 1
ATOM 720 C C . GLU A 1 86 ? 3.188 8.724 -1.540 1.00 95.81 86 GLU A C 1
ATOM 722 O O . GLU A 1 86 ? 2.222 8.154 -1.035 1.00 95.81 86 GLU A O 1
ATOM 727 N N . GLU A 1 87 ? 3.044 9.631 -2.510 1.00 95.25 87 GLU A N 1
ATOM 728 C CA . GLU A 1 87 ? 1.729 10.061 -3.002 1.00 95.25 87 GLU A CA 1
ATOM 729 C C . GLU A 1 87 ? 0.939 8.886 -3.599 1.00 95.25 87 GLU A C 1
ATOM 731 O O . GLU A 1 87 ? -0.235 8.692 -3.285 1.00 95.25 87 GLU A O 1
ATOM 736 N N . MET A 1 88 ? 1.597 8.041 -4.397 1.00 96.25 88 MET A N 1
ATOM 737 C CA . MET A 1 88 ? 0.988 6.841 -4.976 1.00 96.25 88 MET A CA 1
ATOM 738 C C . MET A 1 88 ? 0.556 5.848 -3.892 1.00 96.25 88 MET A C 1
ATOM 740 O O . MET A 1 88 ? -0.541 5.290 -3.961 1.00 96.25 88 MET A O 1
ATOM 744 N N . ILE A 1 89 ? 1.399 5.641 -2.876 1.00 97.12 89 ILE A N 1
ATOM 745 C CA . ILE A 1 89 ? 1.095 4.769 -1.737 1.00 97.12 89 ILE A CA 1
ATOM 746 C C . ILE A 1 89 ? -0.101 5.322 -0.955 1.00 97.12 89 ILE A C 1
ATOM 748 O O . ILE A 1 89 ? -1.015 4.563 -0.634 1.00 97.12 89 ILE A O 1
ATOM 752 N N . ARG A 1 90 ? -0.141 6.636 -0.706 1.00 96.94 90 ARG A N 1
ATOM 753 C CA . ARG A 1 90 ? -1.253 7.320 -0.034 1.00 96.94 90 ARG A CA 1
ATOM 754 C C . ARG A 1 90 ? -2.562 7.141 -0.783 1.00 96.94 90 ARG A C 1
ATOM 756 O O . ARG A 1 90 ? -3.528 6.661 -0.200 1.00 96.94 90 ARG A O 1
ATOM 763 N N . ILE A 1 91 ? -2.572 7.431 -2.082 1.00 96.12 91 ILE A N 1
ATOM 764 C CA . ILE A 1 91 ? -3.759 7.278 -2.929 1.00 96.12 91 ILE A CA 1
ATOM 765 C C . ILE A 1 91 ? -4.250 5.823 -2.923 1.00 96.12 91 ILE A C 1
ATOM 767 O O . ILE A 1 91 ? -5.455 5.581 -2.839 1.00 96.12 91 ILE A O 1
ATOM 771 N N . LEU A 1 92 ? -3.340 4.843 -2.959 1.00 96.81 92 LEU A N 1
ATOM 772 C CA . LEU A 1 92 ? -3.704 3.428 -2.884 1.00 96.81 92 LEU A CA 1
ATOM 773 C C . LEU A 1 92 ? -4.308 3.050 -1.523 1.00 96.81 92 LEU A C 1
ATOM 775 O O . LEU A 1 92 ? -5.332 2.367 -1.480 1.00 96.81 92 LEU A O 1
ATOM 779 N N . VAL A 1 93 ? -3.705 3.493 -0.416 1.00 96.62 93 VAL A N 1
ATOM 780 C CA . VAL A 1 93 ? -4.213 3.230 0.940 1.00 96.62 93 VAL A CA 1
ATOM 781 C C . VAL A 1 93 ? -5.583 3.879 1.138 1.00 96.62 93 VAL A C 1
ATOM 783 O O . VAL A 1 93 ? -6.504 3.201 1.584 1.00 96.62 93 VAL A O 1
ATOM 786 N N . GLU A 1 94 ? -5.757 5.139 0.734 1.00 95.38 94 GLU A N 1
ATOM 787 C CA . GLU A 1 94 ? -7.047 5.835 0.783 1.00 95.38 94 GLU A CA 1
ATOM 788 C C . GLU A 1 94 ? -8.117 5.140 -0.066 1.00 95.38 94 GLU A C 1
ATOM 790 O O . GLU A 1 94 ? -9.260 4.989 0.369 1.00 95.38 94 GLU A O 1
ATOM 795 N N . TYR A 1 95 ? -7.764 4.699 -1.278 1.00 94.44 95 TYR A N 1
ATOM 796 C CA . TYR A 1 95 ? -8.675 3.961 -2.150 1.00 94.44 95 TYR A CA 1
ATOM 797 C C . TYR A 1 95 ? -9.162 2.670 -1.485 1.00 94.44 95 TYR A C 1
ATOM 799 O O . TYR A 1 95 ? -10.362 2.378 -1.494 1.00 94.44 95 TYR A O 1
ATOM 807 N N . LEU A 1 96 ? -8.242 1.897 -0.899 1.00 93.75 96 LEU A N 1
ATOM 808 C CA . LEU A 1 96 ? -8.574 0.658 -0.202 1.00 93.75 96 LEU A CA 1
ATOM 809 C C . LEU A 1 96 ? -9.414 0.937 1.047 1.00 93.75 96 LEU A C 1
ATOM 811 O O . LEU A 1 96 ? -10.434 0.282 1.241 1.00 93.75 96 LEU A O 1
ATOM 815 N N . ASP A 1 97 ? -9.047 1.929 1.854 1.00 92.19 97 ASP A N 1
ATOM 816 C CA . ASP A 1 97 ? -9.806 2.284 3.051 1.00 92.19 97 ASP A CA 1
ATOM 817 C C . ASP A 1 97 ? -11.256 2.671 2.710 1.00 92.19 97 ASP A C 1
ATOM 819 O O . ASP A 1 97 ? -12.196 2.070 3.232 1.00 92.19 97 ASP A O 1
ATOM 823 N N . ARG A 1 98 ? -11.452 3.561 1.725 1.00 90.25 98 ARG A N 1
ATOM 824 C CA . ARG A 1 98 ? -12.786 3.975 1.251 1.00 90.25 98 ARG A CA 1
ATOM 825 C C . ARG A 1 98 ? -13.591 2.821 0.676 1.00 90.25 98 ARG A C 1
ATOM 827 O O . ARG A 1 98 ? -14.785 2.716 0.929 1.00 90.25 98 ARG A O 1
ATOM 834 N N . ARG A 1 99 ? -12.964 1.947 -0.114 1.00 88.19 99 ARG A N 1
ATOM 835 C CA . ARG A 1 99 ? -13.661 0.816 -0.740 1.00 88.19 99 ARG A CA 1
ATOM 836 C C . ARG A 1 99 ? -14.216 -0.156 0.301 1.00 88.19 99 ARG A C 1
ATOM 838 O O . ARG A 1 99 ? -15.305 -0.690 0.105 1.00 88.19 99 ARG A O 1
ATOM 845 N N . TYR A 1 100 ? -13.466 -0.403 1.373 1.00 84.62 100 TYR A N 1
ATOM 846 C CA . TYR A 1 100 ? -13.831 -1.377 2.404 1.00 84.62 100 TYR A CA 1
ATOM 847 C C . TYR A 1 100 ? -14.532 -0.751 3.619 1.00 84.62 100 TYR A C 1
ATOM 849 O O . TYR A 1 100 ? -15.056 -1.490 4.450 1.00 84.62 100 TYR A O 1
ATOM 857 N N . SER A 1 101 ? -14.626 0.582 3.691 1.00 82.44 101 SER A N 1
ATOM 858 C CA . SER A 1 101 ? -15.450 1.293 4.675 1.00 82.44 101 SER A CA 1
ATOM 859 C C . SER A 1 101 ? -16.931 1.388 4.290 1.00 82.44 101 SER A C 1
ATOM 861 O O . SER A 1 101 ? -17.751 1.718 5.150 1.00 82.44 101 SER A O 1
ATOM 863 N N . ILE A 1 102 ? -17.306 1.062 3.041 1.00 75.06 102 ILE A N 1
ATOM 864 C CA . ILE A 1 102 ? -18.705 1.082 2.586 1.00 75.06 102 ILE A CA 1
ATOM 865 C C . ILE A 1 102 ? -19.523 0.079 3.408 1.00 75.06 102 ILE A C 1
ATOM 867 O O . ILE A 1 102 ? -19.485 -1.136 3.199 1.00 75.06 102 ILE A O 1
ATOM 871 N N . ARG A 1 103 ? -20.301 0.612 4.350 1.00 61.03 103 ARG A N 1
ATOM 872 C CA . ARG A 1 103 ? -21.337 -0.122 5.068 1.00 61.03 103 ARG A CA 1
ATOM 873 C C . ARG A 1 103 ? -22.599 -0.082 4.212 1.00 61.03 103 ARG A C 1
ATOM 875 O O . ARG A 1 103 ? -23.099 0.994 3.905 1.00 61.03 103 ARG A O 1
ATOM 882 N N . LEU A 1 104 ? -23.118 -1.250 3.835 1.00 52.06 104 LEU A N 1
ATOM 883 C CA . LEU A 1 104 ? -24.507 -1.358 3.388 1.00 52.06 104 LEU A CA 1
ATOM 884 C C . LEU A 1 104 ? -25.387 -0.836 4.528 1.00 52.06 104 LEU A C 1
ATOM 886 O O . LEU A 1 104 ? -25.416 -1.438 5.604 1.00 52.06 104 LEU A O 1
ATOM 890 N N . VAL A 1 105 ? -26.042 0.303 4.308 1.00 49.69 105 VAL A N 1
ATOM 891 C CA . VAL A 1 105 ? -27.124 0.769 5.177 1.00 49.69 105 VAL A CA 1
ATOM 892 C C . VAL A 1 105 ? -28.237 -0.271 5.045 1.00 49.69 105 VAL A C 1
ATOM 894 O O . VAL A 1 105 ? -28.658 -0.569 3.927 1.00 49.69 105 VAL A O 1
ATOM 897 N N . LYS A 1 106 ? -28.600 -0.905 6.162 1.00 38.47 106 LYS A N 1
ATOM 898 C CA . LYS A 1 106 ? -29.744 -1.820 6.238 1.00 38.47 106 LYS A CA 1
ATOM 899 C C . LYS A 1 106 ? -31.038 -1.032 6.330 1.00 38.47 106 LYS A C 1
ATOM 901 O O . LYS A 1 106 ? -31.014 0.005 7.029 1.00 38.47 106 LYS A O 1
#

Foldseek 3Di:
DDWDWDWPDDPDDQQWTWTDTRQKTKIWRFALAWDQLAQDLVPRAGGTAGTQWMWIWDWDDDPPDTDIDTQWTHHSGTPHHNPVCVVVVSVVRVVRRVVSPDDDDD

Secondary structure (DSSP, 8-state):
----EEE-----STTEEEEEETTEEEEEEEEEEEEEEEEPTTT--EEEEEEEEEEEEEEEE-SSSEEEEEEEEEESSEEEE-GGGHHHHHHHHHHHHHHHH-----

Solvent-accessible surface area (backbone atoms only — not comparable to full-atom values): 5952 Å² total; per-residue (Å²): 133,89,79,56,74,45,74,77,63,87,82,58,67,89,35,43,45,39,31,36,46,72,91,31,40,36,40,35,34,39,42,78,57,73,36,74,42,3,38,17,59,90,76,67,42,63,22,68,14,28,41,39,27,39,37,34,32,44,77,42,83,50,100,90,50,71,50,73,48,76,50,31,31,35,67,49,43,75,83,37,75,44,72,95,45,43,69,62,52,40,54,51,44,41,51,51,44,57,67,47,60,68,70,82,82,128

Organism: NCBI:txid1497

pLDDT: mean 90.8, std 11.82, range [38.47, 98.5]

Sequence (106 aa):
MSLNIKICTSKNRYGYVRGEIDHFYWYALVHRDEVDFGINPGNLTAGNGRVSRLCVYKDIPMYNYTKRLIYANYKREWEVFNSSYEEMIRILVEYLDRRYSIRLVK